Protein AF-N8Q102-F1 (afdb_monomer)

Secondary structure (DSSP, 8-state):
---HHHHHHHHHTTS-EEEEETTTTEEEEEETTTTEEEEESSHHHHHHHHHHHHHT--HHHHHHHHHHHTTS--

Foldseek 3Di:
DDDPVRVVCVVPLQDFDWDQDPVVCWIWTDHNLLRDTDIGNDPVVRVVVVVVSVVPDDPVSVVSSVVVVVVDDD

Radius of gyration: 14.07 Å; Cα contacts (8 Å, |Δi|>4): 75; chains: 1; bounding box: 36×33×30 Å

Sequence (74 aa):
MQSTAELFEDTFKHSIVILWNEEKKKWKAECIILNIRHEADTYKELVMGVMSKILVQDEYFFEASENIKSQIPK

Structure (mmCIF, N/CA/C/O backbone):
data_AF-N8Q102-F1
#
_entry.id   AF-N8Q102-F1
#
loop_
_atom_site.group_PDB
_atom_site.id
_atom_site.type_symbol
_atom_site.label_atom_id
_atom_site.label_alt_id
_atom_site.label_comp_id
_atom_site.label_asym_id
_atom_site.label_entity_id
_atom_site.label_seq_id
_atom_site.pdbx_PDB_ins_code
_atom_site.Cartn_x
_atom_site.Cartn_y
_atom_site.Cartn_z
_atom_site.occupancy
_atom_site.B_iso_or_equiv
_atom_site.auth_seq_id
_atom_site.auth_comp_id
_atom_site.auth_asym_id
_atom_site.auth_atom_id
_atom_site.pdbx_PDB_model_num
ATOM 1 N N . MET A 1 1 ? 16.825 23.283 -0.434 1.00 63.84 1 MET A N 1
ATOM 2 C CA . MET A 1 1 ? 16.433 22.691 0.860 1.00 63.84 1 MET A CA 1
ATOM 3 C C . MET A 1 1 ? 15.175 21.899 0.575 1.00 63.84 1 MET A C 1
ATOM 5 O O . MET A 1 1 ? 14.212 22.523 0.152 1.00 63.84 1 MET A O 1
ATOM 9 N N . GLN A 1 2 ? 15.224 20.569 0.654 1.00 68.06 2 GLN A N 1
ATOM 10 C CA . GLN A 1 2 ? 14.030 19.750 0.427 1.00 68.06 2 GLN A CA 1
ATOM 11 C C . GLN A 1 2 ? 13.053 19.936 1.589 1.00 68.06 2 GLN A C 1
ATOM 13 O O . GLN A 1 2 ? 13.473 20.082 2.743 1.00 68.06 2 GLN A O 1
ATOM 18 N N . SER A 1 3 ? 11.761 19.960 1.282 1.00 83.38 3 SER A N 1
ATOM 19 C CA . SER A 1 3 ? 10.716 19.979 2.302 1.00 83.38 3 SER A CA 1
ATOM 20 C C . SER A 1 3 ? 10.597 18.610 2.985 1.00 83.38 3 SER A C 1
ATOM 22 O O . SER A 1 3 ? 10.990 17.579 2.441 1.00 83.38 3 SER A O 1
ATOM 24 N N . THR A 1 4 ? 10.019 18.572 4.186 1.00 73.62 4 THR A N 1
ATOM 25 C CA . THR A 1 4 ? 9.760 17.311 4.903 1.00 73.62 4 THR A CA 1
ATOM 26 C C . THR A 1 4 ? 8.846 16.368 4.112 1.00 73.62 4 THR A C 1
ATOM 28 O O . THR A 1 4 ? 8.995 15.154 4.214 1.00 73.62 4 THR A O 1
ATOM 31 N N . ALA A 1 5 ? 7.931 16.916 3.305 1.00 71.94 5 ALA A N 1
ATOM 32 C CA . ALA A 1 5 ? 7.051 16.138 2.436 1.00 71.94 5 ALA A CA 1
ATOM 33 C C . ALA A 1 5 ? 7.826 15.477 1.286 1.00 71.94 5 ALA A C 1
ATOM 35 O O . ALA A 1 5 ? 7.658 14.286 1.050 1.00 71.94 5 ALA A O 1
ATOM 36 N N . GLU A 1 6 ? 8.736 16.213 0.642 1.00 75.50 6 GLU A N 1
ATOM 37 C CA . GLU A 1 6 ? 9.602 15.675 -0.418 1.00 75.50 6 GLU A CA 1
ATOM 38 C C . GLU A 1 6 ? 10.523 14.574 0.118 1.00 75.50 6 GLU A C 1
ATOM 40 O O . GLU A 1 6 ? 10.655 13.523 -0.500 1.00 75.50 6 GLU A O 1
ATOM 45 N N . LEU A 1 7 ? 11.103 14.773 1.308 1.00 73.88 7 LEU A N 1
ATOM 46 C CA . LEU A 1 7 ? 11.949 13.764 1.951 1.00 73.88 7 LEU A CA 1
ATOM 47 C C . LEU A 1 7 ? 11.156 12.491 2.292 1.00 73.88 7 LEU A C 1
ATOM 49 O O . LEU A 1 7 ? 11.666 11.378 2.156 1.00 73.88 7 LEU A O 1
ATOM 53 N N . PHE A 1 8 ? 9.908 12.648 2.738 1.00 72.94 8 PHE A N 1
ATOM 54 C CA . PHE A 1 8 ? 9.010 11.533 3.029 1.00 72.94 8 PHE A CA 1
ATOM 55 C C . PHE A 1 8 ? 8.652 10.761 1.754 1.00 72.94 8 PHE A C 1
ATOM 57 O O . PHE A 1 8 ? 8.784 9.537 1.724 1.00 72.94 8 PHE A O 1
ATOM 64 N N . GLU A 1 9 ? 8.259 11.460 0.688 1.00 75.06 9 GLU A N 1
ATOM 65 C CA . GLU A 1 9 ? 7.969 10.836 -0.604 1.00 75.06 9 GLU A CA 1
ATOM 66 C C . GLU A 1 9 ? 9.193 10.101 -1.157 1.00 75.06 9 GLU A C 1
ATOM 68 O O . GLU A 1 9 ? 9.084 8.931 -1.521 1.00 75.06 9 GLU A O 1
ATOM 73 N N . ASP A 1 10 ? 10.378 10.715 -1.129 1.00 77.06 10 ASP A N 1
ATOM 74 C CA . ASP A 1 10 ? 11.611 10.074 -1.592 1.00 77.06 10 ASP A CA 1
ATOM 75 C C . ASP A 1 10 ? 11.998 8.842 -0.765 1.00 77.06 10 ASP A C 1
ATOM 77 O O . ASP A 1 10 ? 12.457 7.842 -1.327 1.00 77.06 10 ASP A O 1
ATOM 81 N N . THR A 1 11 ? 11.776 8.880 0.552 1.00 77.19 11 THR A N 1
ATOM 82 C CA . THR A 1 11 ? 12.087 7.762 1.457 1.00 77.19 11 THR A CA 1
ATOM 83 C C . THR A 1 11 ? 11.138 6.584 1.241 1.00 77.19 11 THR A C 1
ATOM 85 O O . THR A 1 11 ? 11.564 5.428 1.254 1.00 77.19 11 THR A O 1
ATOM 88 N N . PHE A 1 12 ? 9.847 6.853 1.026 1.00 80.38 12 PHE A N 1
ATOM 89 C CA . PHE A 1 12 ? 8.813 5.817 1.012 1.00 80.38 12 PHE A CA 1
ATOM 90 C C . PHE A 1 12 ? 8.277 5.463 -0.378 1.00 80.38 12 PHE A C 1
ATOM 92 O O . PHE A 1 12 ? 7.485 4.529 -0.481 1.00 80.38 12 PHE A O 1
ATOM 99 N N . LYS A 1 13 ? 8.731 6.107 -1.462 1.00 79.19 13 LYS A N 1
ATOM 100 C CA . LYS A 1 13 ? 8.259 5.804 -2.830 1.00 79.19 13 LYS A CA 1
ATOM 101 C C . LYS A 1 13 ? 8.440 4.344 -3.263 1.00 79.19 13 LYS A C 1
ATOM 103 O O . LYS A 1 13 ? 7.651 3.869 -4.078 1.00 79.19 13 LYS A O 1
ATOM 108 N N . HIS A 1 14 ? 9.430 3.642 -2.700 1.00 80.56 14 HIS A N 1
ATOM 109 C CA . HIS A 1 14 ? 9.710 2.216 -2.944 1.00 80.56 14 HIS A CA 1
ATOM 110 C C . HIS A 1 14 ? 9.025 1.270 -1.943 1.00 80.56 14 HIS A C 1
ATOM 112 O O . HIS A 1 14 ? 9.171 0.054 -2.041 1.00 80.56 14 HIS A O 1
ATOM 118 N N . SER A 1 15 ? 8.306 1.813 -0.964 1.00 87.50 15 SER A N 1
ATOM 119 C CA . SER A 1 15 ? 7.676 1.057 0.113 1.00 87.50 15 SER A CA 1
ATOM 120 C C . SER A 1 15 ? 6.170 0.964 -0.111 1.00 87.50 15 SER A C 1
ATOM 122 O O . SER A 1 15 ? 5.547 1.878 -0.652 1.00 87.50 15 SER A O 1
ATOM 124 N N . ILE A 1 16 ? 5.570 -0.137 0.339 1.00 91.69 16 ILE A N 1
ATOM 125 C CA . ILE A 1 16 ? 4.118 -0.223 0.513 1.00 91.69 16 ILE A CA 1
ATOM 126 C C . ILE A 1 16 ? 3.815 0.294 1.914 1.00 91.69 16 ILE A C 1
ATOM 128 O O . ILE A 1 16 ? 4.098 -0.370 2.912 1.00 91.69 16 ILE A O 1
ATOM 132 N N . VAL A 1 17 ? 3.263 1.497 1.988 1.00 93.12 17 VAL A N 1
ATOM 133 C CA . VAL A 1 17 ? 2.906 2.149 3.244 1.00 93.12 17 VAL A CA 1
ATOM 134 C C . VAL A 1 17 ? 1.489 1.733 3.614 1.00 93.12 17 VAL A C 1
ATOM 136 O O . VAL A 1 17 ? 0.557 1.976 2.851 1.00 93.12 17 VAL A O 1
ATOM 139 N N . ILE A 1 18 ? 1.329 1.105 4.780 1.00 95.25 18 ILE A N 1
ATOM 140 C CA . ILE A 1 18 ? 0.028 0.698 5.317 1.00 95.25 18 ILE A CA 1
ATOM 141 C C . ILE A 1 18 ? -0.327 1.590 6.502 1.00 95.25 18 ILE A C 1
ATOM 143 O O . ILE A 1 18 ? 0.448 1.715 7.447 1.00 95.25 18 ILE A O 1
ATOM 147 N N . LEU A 1 19 ? -1.511 2.193 6.454 1.00 94.81 19 LEU A N 1
ATOM 148 C CA . LEU A 1 19 ? -2.008 3.140 7.446 1.00 94.81 19 LEU A CA 1
ATOM 149 C C . LEU A 1 19 ? -3.463 2.820 7.787 1.00 94.81 19 LEU A C 1
ATOM 151 O O . LEU A 1 19 ? -4.215 2.300 6.961 1.00 94.81 19 LEU A O 1
ATOM 155 N N . TRP A 1 20 ? -3.877 3.177 8.996 1.00 96.88 20 TRP A N 1
ATOM 156 C CA . TRP A 1 20 ? -5.285 3.206 9.371 1.00 96.88 20 TRP A CA 1
ATOM 157 C C . TRP A 1 20 ? -5.859 4.599 9.085 1.00 96.88 20 TRP A C 1
ATOM 159 O O . TRP A 1 20 ? -5.324 5.602 9.556 1.00 96.88 20 TRP A O 1
ATOM 169 N N . ASN A 1 21 ? -6.931 4.673 8.295 1.00 95.50 21 ASN A N 1
ATOM 170 C CA . ASN A 1 21 ? -7.663 5.910 8.044 1.00 95.50 21 ASN A CA 1
ATOM 171 C C . ASN A 1 21 ? -8.785 6.050 9.082 1.00 95.50 21 ASN A C 1
ATOM 173 O O . ASN A 1 21 ? -9.801 5.356 9.003 1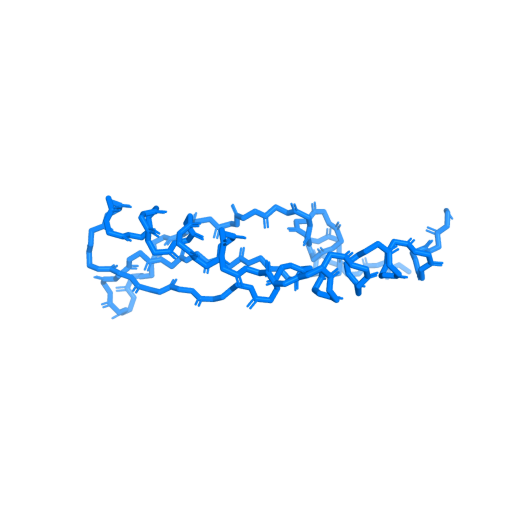.00 95.50 21 ASN A O 1
ATOM 177 N N . GLU A 1 22 ? -8.609 6.971 10.029 1.00 95.06 22 GLU A N 1
ATOM 178 C CA . GLU A 1 22 ? -9.573 7.208 11.108 1.00 95.06 22 GLU A CA 1
ATOM 179 C C . GLU A 1 22 ? -10.917 7.770 10.629 1.00 95.06 22 GLU A C 1
ATOM 181 O O . GLU A 1 22 ? -11.949 7.434 11.210 1.00 95.06 22 GLU A O 1
ATOM 186 N N . GLU A 1 23 ? -10.929 8.585 9.570 1.00 95.94 23 GLU A N 1
ATOM 187 C CA . GLU A 1 23 ? -12.149 9.202 9.031 1.00 95.94 23 GLU A CA 1
ATOM 188 C C . GLU A 1 23 ? -13.045 8.165 8.354 1.00 95.94 23 GLU A C 1
ATOM 190 O O . GLU A 1 23 ? -14.255 8.131 8.564 1.00 95.94 23 GLU A O 1
ATOM 195 N N . LYS A 1 24 ? -12.436 7.289 7.551 1.00 95.25 24 LYS A N 1
ATOM 196 C CA . LYS A 1 24 ? -13.146 6.247 6.802 1.00 95.25 24 LYS A CA 1
ATOM 197 C C . LYS A 1 24 ? -13.317 4.947 7.581 1.00 95.25 24 LYS A C 1
ATOM 199 O O . LYS A 1 24 ? -14.056 4.082 7.121 1.00 95.25 24 LYS A O 1
ATOM 204 N N . LYS A 1 25 ? -12.610 4.788 8.706 1.00 96.69 25 LYS A N 1
ATOM 205 C CA . LYS A 1 25 ? -12.501 3.533 9.468 1.00 96.69 25 LYS A CA 1
ATOM 206 C C . LYS A 1 25 ? -12.090 2.351 8.582 1.00 96.69 25 LYS A C 1
ATOM 208 O O . LYS A 1 25 ? -12.688 1.281 8.641 1.00 96.69 25 LYS A O 1
ATOM 213 N N . LYS A 1 26 ? -11.069 2.566 7.748 1.00 97.69 26 LYS A N 1
ATOM 214 C CA . LYS A 1 26 ? -10.523 1.562 6.822 1.00 97.69 26 LYS A CA 1
ATOM 215 C C . LYS A 1 26 ? -9.008 1.512 6.903 1.00 97.69 26 LYS A C 1
ATOM 217 O O . LYS A 1 26 ? -8.346 2.525 7.128 1.00 97.69 26 LYS A O 1
ATOM 222 N N . TRP A 1 27 ? -8.453 0.344 6.618 1.00 98.12 27 TRP A N 1
ATOM 223 C CA . TRP A 1 27 ? -7.045 0.219 6.281 1.00 98.12 27 TRP A CA 1
ATOM 224 C C . TRP A 1 27 ? -6.789 0.786 4.888 1.00 98.12 27 TRP A C 1
ATOM 226 O O . TRP A 1 27 ? -7.612 0.619 3.990 1.00 98.12 27 TRP A O 1
ATOM 236 N N . LYS A 1 28 ? -5.636 1.425 4.704 1.00 97.25 28 LYS A N 1
ATOM 237 C CA . LYS A 1 28 ? -5.174 2.006 3.443 1.00 97.25 28 LYS A CA 1
ATOM 238 C C . LYS A 1 28 ? -3.754 1.528 3.164 1.00 97.25 28 LYS A C 1
ATOM 240 O O . LYS A 1 28 ? -2.919 1.551 4.062 1.00 97.25 28 LYS A O 1
ATOM 245 N N . ALA A 1 29 ? -3.482 1.123 1.930 1.00 95.44 29 ALA A N 1
ATOM 246 C CA . ALA A 1 29 ? -2.155 0.780 1.442 1.00 95.44 29 ALA A CA 1
ATOM 247 C C . ALA A 1 29 ? -1.820 1.624 0.212 1.00 95.44 29 ALA A C 1
ATOM 249 O O . ALA A 1 29 ? -2.627 1.703 -0.720 1.00 95.44 29 ALA A O 1
ATOM 250 N N . GLU A 1 30 ? -0.631 2.224 0.200 1.00 92.75 30 GLU A N 1
ATOM 251 C CA . GLU A 1 30 ? -0.138 3.032 -0.915 1.00 92.75 30 GLU A CA 1
ATOM 252 C C . GLU A 1 30 ? 1.309 2.689 -1.271 1.00 92.75 30 GLU A C 1
ATOM 254 O O . GLU A 1 30 ? 2.142 2.496 -0.391 1.00 92.75 30 GLU A O 1
ATOM 259 N N . CYS A 1 31 ? 1.613 2.638 -2.566 1.00 88.19 31 CYS A N 1
ATOM 260 C CA . CYS A 1 31 ? 2.977 2.587 -3.084 1.00 88.19 31 CYS A CA 1
ATOM 261 C C . CYS A 1 31 ? 3.049 3.419 -4.364 1.00 88.19 31 CYS A C 1
ATOM 263 O O . CYS A 1 31 ? 2.298 3.165 -5.307 1.00 88.19 31 CYS A O 1
ATOM 265 N N . ILE A 1 32 ? 3.939 4.412 -4.387 1.00 83.38 32 ILE A N 1
ATOM 266 C CA . ILE A 1 32 ? 4.034 5.388 -5.480 1.00 83.38 32 ILE A CA 1
ATOM 267 C C . ILE A 1 32 ? 4.574 4.718 -6.741 1.00 83.38 32 ILE A C 1
ATOM 269 O O . ILE A 1 32 ? 3.929 4.772 -7.784 1.00 83.38 32 ILE A O 1
ATOM 273 N N . ILE A 1 33 ? 5.720 4.039 -6.637 1.00 80.56 33 ILE A N 1
ATOM 274 C CA . ILE A 1 33 ? 6.370 3.408 -7.793 1.00 80.56 33 ILE A CA 1
ATOM 275 C C . ILE A 1 33 ? 5.521 2.273 -8.356 1.00 80.56 33 ILE A C 1
ATOM 277 O O . ILE A 1 33 ? 5.439 2.113 -9.569 1.00 80.56 33 ILE A O 1
ATOM 281 N N . LEU A 1 34 ? 4.847 1.519 -7.482 1.00 80.31 34 LEU A N 1
ATOM 282 C CA . LEU A 1 34 ? 3.959 0.447 -7.917 1.00 80.31 34 LEU A CA 1
ATOM 283 C C . LEU A 1 34 ? 2.554 0.943 -8.317 1.00 80.31 34 LEU A C 1
ATOM 285 O O . LEU A 1 34 ? 1.710 0.132 -8.693 1.00 80.31 34 LEU A O 1
ATOM 289 N N . ASN A 1 35 ? 2.288 2.254 -8.253 1.00 83.75 35 ASN A N 1
ATOM 290 C CA . ASN A 1 35 ? 0.968 2.852 -8.476 1.00 83.75 35 ASN A CA 1
ATOM 291 C C . ASN A 1 35 ? -0.161 2.087 -7.747 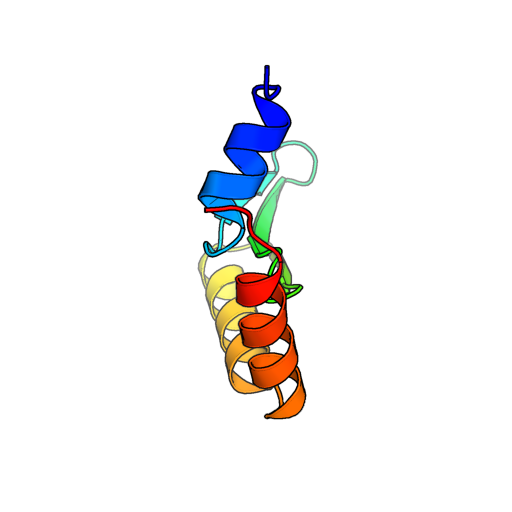1.00 83.75 35 ASN A C 1
ATOM 293 O O . ASN A 1 35 ? -1.278 1.914 -8.243 1.00 83.75 35 ASN A O 1
ATOM 297 N N . ILE A 1 36 ? 0.144 1.578 -6.552 1.00 87.75 36 ILE A N 1
ATOM 298 C CA . ILE A 1 36 ? -0.804 0.829 -5.735 1.00 87.75 36 ILE A CA 1
ATOM 299 C C . ILE A 1 36 ? -1.509 1.826 -4.832 1.00 87.7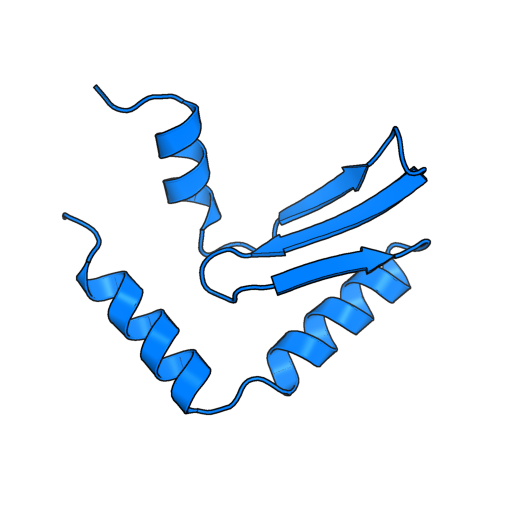5 36 ILE A C 1
ATOM 301 O O . ILE A 1 36 ? -0.876 2.530 -4.049 1.00 87.75 36 ILE A O 1
ATOM 305 N N . ARG A 1 37 ? -2.839 1.832 -4.906 1.00 92.44 37 ARG A N 1
ATOM 306 C CA . ARG A 1 37 ? -3.726 2.374 -3.875 1.00 92.44 37 ARG A CA 1
ATOM 307 C C . ARG A 1 37 ? -4.809 1.346 -3.592 1.00 92.44 37 ARG A C 1
ATOM 309 O O . ARG A 1 37 ? -5.455 0.846 -4.520 1.00 92.44 37 ARG A O 1
ATOM 316 N N . HIS A 1 38 ? -4.981 0.992 -2.326 1.00 95.12 38 HIS A N 1
ATOM 317 C CA . HIS A 1 38 ? -5.977 0.015 -1.909 1.00 95.12 38 HIS A CA 1
ATOM 318 C C . HIS A 1 38 ? -6.527 0.359 -0.525 1.00 95.12 38 HIS A C 1
ATOM 320 O O . HIS A 1 38 ? -5.775 0.787 0.345 1.00 95.12 38 HIS A O 1
ATOM 326 N N . GLU A 1 39 ? -7.831 0.178 -0.327 1.00 97.25 39 GLU A N 1
ATOM 327 C CA . GLU A 1 39 ? -8.501 0.353 0.962 1.00 97.25 39 GLU A CA 1
ATOM 328 C C . GLU A 1 39 ? -9.304 -0.912 1.276 1.00 97.25 39 GLU A C 1
ATOM 330 O O . GLU A 1 39 ? -9.893 -1.502 0.368 1.00 97.25 39 GLU A O 1
ATOM 335 N N . ALA A 1 40 ? -9.336 -1.321 2.543 1.00 97.94 40 ALA A N 1
ATOM 336 C CA . ALA A 1 40 ? -10.075 -2.500 2.986 1.00 97.94 40 ALA A CA 1
ATOM 337 C C . ALA A 1 40 ? -10.557 -2.356 4.434 1.00 97.94 40 ALA A C 1
ATOM 339 O O . ALA A 1 40 ? -9.988 -1.589 5.215 1.00 97.94 40 ALA A O 1
ATOM 340 N N . ASP A 1 41 ? -11.599 -3.103 4.797 1.00 97.56 41 ASP A N 1
ATOM 341 C CA . ASP A 1 41 ? -12.182 -3.047 6.142 1.00 97.56 41 ASP A CA 1
ATOM 342 C C . ASP A 1 41 ? -11.307 -3.798 7.155 1.00 97.56 41 ASP A C 1
ATOM 344 O O . ASP A 1 41 ? -11.141 -3.360 8.295 1.00 97.56 41 ASP A O 1
ATOM 348 N N . THR A 1 42 ? -10.655 -4.884 6.728 1.00 97.69 42 THR A N 1
ATOM 349 C CA . THR A 1 42 ? -9.705 -5.633 7.560 1.00 97.69 42 THR A CA 1
ATOM 350 C C . THR A 1 42 ? -8.274 -5.563 7.033 1.00 97.69 42 THR A C 1
ATOM 352 O O . THR A 1 42 ? -8.019 -5.444 5.834 1.00 97.69 42 THR A O 1
ATOM 355 N N . TYR A 1 43 ? -7.305 -5.711 7.941 1.00 96.19 43 TYR A N 1
ATOM 356 C CA . TYR A 1 43 ? -5.886 -5.752 7.574 1.00 96.19 43 TYR A CA 1
ATOM 357 C C . TYR A 1 43 ? -5.573 -6.931 6.639 1.00 96.19 43 TYR A C 1
ATOM 359 O O . TYR A 1 43 ? -4.793 -6.806 5.699 1.00 96.19 43 TYR A O 1
ATOM 367 N N . LYS A 1 44 ? -6.223 -8.081 6.862 1.00 97.19 44 LYS A N 1
ATOM 368 C CA . LYS A 1 44 ? -6.071 -9.275 6.022 1.00 97.19 44 LYS A CA 1
ATOM 369 C C . LYS A 1 44 ? -6.498 -9.001 4.579 1.00 97.19 44 LYS A C 1
ATOM 371 O O . LYS A 1 44 ? -5.749 -9.321 3.659 1.00 97.19 44 LYS A O 1
ATOM 376 N N . GLU A 1 45 ? -7.679 -8.417 4.385 1.00 97.88 45 GLU A N 1
ATOM 377 C CA . GLU A 1 45 ? -8.186 -8.066 3.053 1.00 97.88 45 GLU A CA 1
ATOM 378 C C . GLU A 1 45 ? -7.275 -7.054 2.362 1.00 97.88 45 GLU A C 1
ATOM 380 O O . GLU A 1 45 ? -6.982 -7.218 1.179 1.00 97.88 45 GLU A O 1
ATOM 385 N N . LEU A 1 46 ? -6.754 -6.077 3.114 1.00 97.50 46 LEU A N 1
ATOM 386 C CA . LEU A 1 46 ? -5.801 -5.106 2.587 1.00 97.50 46 LEU A CA 1
ATOM 387 C C . LEU A 1 46 ? -4.566 -5.800 2.005 1.00 97.50 46 LEU A C 1
ATOM 389 O O . LEU A 1 46 ? -4.199 -5.552 0.858 1.00 97.50 46 LEU A O 1
ATOM 393 N N . VAL A 1 47 ? -3.936 -6.682 2.786 1.00 96.00 47 VAL A N 1
ATOM 394 C CA . VAL A 1 47 ? -2.727 -7.401 2.363 1.00 96.00 47 VAL A CA 1
ATOM 395 C C . VAL A 1 47 ? -3.022 -8.287 1.156 1.00 96.00 47 VAL A C 1
ATOM 397 O O . VAL A 1 47 ? -2.257 -8.277 0.194 1.00 96.00 47 VAL A O 1
ATOM 400 N N . MET A 1 48 ? -4.144 -9.010 1.158 1.00 95.69 48 MET A N 1
ATOM 401 C CA . MET A 1 48 ? -4.537 -9.843 0.018 1.00 95.69 48 MET A CA 1
ATOM 402 C C . MET A 1 48 ? -4.735 -9.017 -1.259 1.00 95.69 48 MET A C 1
ATOM 404 O O . MET A 1 48 ? -4.248 -9.408 -2.321 1.00 95.69 48 MET A O 1
ATOM 408 N N . GLY A 1 49 ? -5.405 -7.867 -1.168 1.00 94.38 49 GLY A N 1
ATOM 409 C CA . GLY A 1 49 ? -5.627 -6.991 -2.316 1.00 94.38 49 GLY A CA 1
ATOM 410 C C . GLY A 1 49 ? -4.347 -6.336 -2.833 1.00 94.38 49 GLY A C 1
ATOM 411 O O . GLY A 1 49 ? -4.159 -6.238 -4.045 1.00 94.38 49 GLY A O 1
ATOM 412 N N . VAL A 1 50 ? -3.430 -5.956 -1.938 1.00 93.62 50 VAL A N 1
ATOM 413 C CA . VAL A 1 50 ? -2.090 -5.474 -2.308 1.00 93.62 50 VAL A CA 1
ATOM 414 C C . VAL A 1 50 ? -1.309 -6.558 -3.048 1.00 93.62 50 VAL A C 1
ATOM 416 O O . VAL A 1 50 ? -0.810 -6.299 -4.139 1.00 93.62 50 VAL A O 1
ATOM 419 N N . MET A 1 51 ? -1.241 -7.776 -2.505 1.00 91.31 51 MET A N 1
ATOM 420 C CA . MET A 1 51 ? -0.509 -8.880 -3.136 1.00 91.31 51 MET A CA 1
ATOM 421 C C . MET A 1 51 ? -1.093 -9.248 -4.500 1.00 91.31 51 MET A C 1
ATOM 423 O O . MET A 1 51 ? -0.345 -9.440 -5.451 1.00 91.31 51 MET A O 1
ATOM 427 N N . SER A 1 52 ? -2.421 -9.279 -4.623 1.00 90.88 52 SER A N 1
ATOM 428 C CA . SER A 1 52 ? -3.087 -9.505 -5.909 1.00 90.88 52 SER A CA 1
ATOM 429 C C . SER A 1 52 ? -2.692 -8.444 -6.939 1.00 90.88 52 SER A C 1
ATOM 431 O O . SER A 1 52 ? -2.299 -8.781 -8.051 1.00 90.88 52 SER A O 1
ATOM 433 N N . LYS A 1 53 ? -2.690 -7.160 -6.555 1.00 88.12 53 LYS A N 1
ATOM 434 C CA . LYS A 1 53 ? -2.247 -6.075 -7.442 1.00 88.12 53 LYS A CA 1
ATOM 435 C C . LYS A 1 53 ? -0.795 -6.236 -7.878 1.00 88.12 53 LYS A C 1
ATOM 437 O O . LYS A 1 53 ? -0.524 -5.990 -9.040 1.00 88.12 53 LYS A O 1
ATOM 442 N N . ILE A 1 54 ? 0.103 -6.662 -6.985 1.00 86.00 54 ILE A N 1
ATOM 443 C CA . ILE A 1 54 ? 1.518 -6.916 -7.312 1.00 86.00 54 ILE A CA 1
ATOM 444 C C . ILE A 1 54 ? 1.655 -8.071 -8.307 1.00 86.00 54 ILE A C 1
ATOM 446 O O . ILE A 1 54 ? 2.418 -7.969 -9.259 1.00 86.00 54 ILE A O 1
ATOM 450 N N . LEU A 1 55 ? 0.914 -9.160 -8.100 1.00 84.12 55 LEU A N 1
ATOM 451 C CA . LEU A 1 55 ? 1.011 -10.371 -8.921 1.00 84.12 55 LEU A CA 1
ATOM 452 C C . LEU A 1 55 ? 0.379 -10.228 -10.313 1.00 84.12 55 LEU A C 1
ATOM 454 O O . LEU A 1 55 ? 0.676 -11.031 -11.190 1.00 84.12 55 LEU A O 1
ATOM 458 N N . VAL A 1 56 ? -0.499 -9.240 -10.507 1.00 80.69 56 VAL A N 1
ATOM 459 C CA . VAL A 1 56 ? -1.167 -8.958 -11.791 1.00 80.69 56 VAL A CA 1
ATOM 460 C C . VAL A 1 56 ? -0.438 -7.860 -12.586 1.00 80.69 56 VAL A C 1
ATOM 462 O O . VAL A 1 56 ? -0.828 -7.573 -13.714 1.00 80.69 56 VAL A O 1
ATOM 465 N N . GLN A 1 57 ? 0.624 -7.256 -12.034 1.00 72.25 57 GLN A N 1
ATOM 466 C CA . GLN A 1 57 ? 1.459 -6.310 -12.780 1.00 72.25 57 GLN A CA 1
ATOM 467 C C . GLN A 1 57 ? 2.090 -7.014 -13.989 1.00 72.25 57 GLN A C 1
ATOM 469 O O . GLN A 1 57 ? 2.667 -8.095 -13.852 1.00 72.25 57 GLN A O 1
ATOM 474 N N . ASP A 1 58 ? 1.981 -6.403 -15.167 1.00 69.44 58 ASP A N 1
ATOM 475 C CA . ASP A 1 58 ? 2.633 -6.894 -16.378 1.00 69.44 58 ASP A CA 1
ATOM 476 C C . ASP A 1 58 ? 4.114 -6.482 -16.433 1.00 69.44 58 ASP A C 1
ATOM 478 O O . ASP A 1 58 ? 4.616 -5.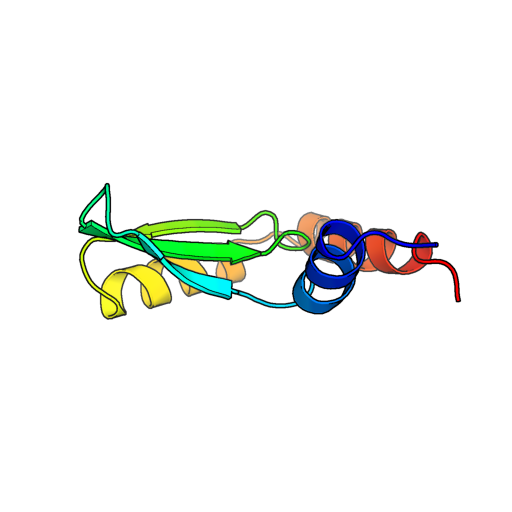708 -15.620 1.00 69.44 58 ASP A O 1
ATOM 482 N N . GLU A 1 59 ? 4.854 -7.039 -17.387 1.00 69.94 59 GLU A N 1
ATOM 483 C CA . GLU A 1 59 ? 6.292 -6.787 -17.540 1.00 69.94 59 GLU A CA 1
ATOM 484 C C .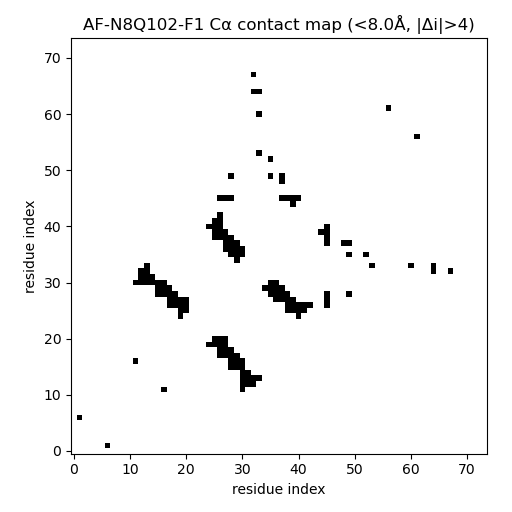 GLU A 1 59 ? 6.590 -5.300 -17.828 1.00 69.94 59 GLU A C 1
ATOM 486 O O . GLU A 1 59 ? 7.555 -4.739 -17.308 1.00 69.94 59 GLU A O 1
ATOM 491 N N . TYR A 1 60 ? 5.683 -4.624 -18.546 1.00 61.75 60 TYR A N 1
ATOM 492 C CA . TYR A 1 60 ? 5.740 -3.187 -18.832 1.00 61.75 60 TYR A CA 1
ATOM 493 C C . TYR A 1 60 ? 5.673 -2.337 -17.557 1.00 61.75 60 TYR A C 1
ATOM 495 O O . TYR A 1 60 ? 6.347 -1.310 -17.434 1.00 61.75 60 TYR A O 1
ATOM 503 N N . PHE A 1 61 ? 4.904 -2.788 -16.569 1.00 66.50 61 PHE A N 1
ATOM 504 C CA . PHE A 1 61 ? 4.828 -2.155 -15.265 1.00 66.50 61 PHE A CA 1
ATOM 505 C C . PHE A 1 61 ? 6.175 -2.172 -14.524 1.00 66.50 61 PHE A C 1
ATOM 507 O O . PHE A 1 61 ? 6.603 -1.158 -13.960 1.00 66.50 61 PHE A O 1
ATOM 514 N N . PHE A 1 62 ? 6.876 -3.307 -14.550 1.00 69.69 62 PHE A N 1
ATOM 515 C CA . PHE A 1 62 ? 8.192 -3.425 -13.923 1.00 69.69 62 PHE A CA 1
ATOM 516 C C . PHE A 1 62 ? 9.251 -2.603 -14.669 1.00 69.69 62 PHE A C 1
ATOM 518 O O . PHE A 1 62 ? 10.042 -1.913 -14.022 1.00 69.69 62 PHE A O 1
ATOM 525 N N . GLU A 1 63 ? 9.215 -2.565 -16.002 1.00 68.44 63 GLU A N 1
ATOM 526 C CA . GLU A 1 63 ? 10.089 -1.690 -16.796 1.00 68.44 63 GLU A CA 1
ATOM 527 C C . GLU A 1 63 ? 9.869 -0.202 -16.481 1.00 68.44 63 GLU A C 1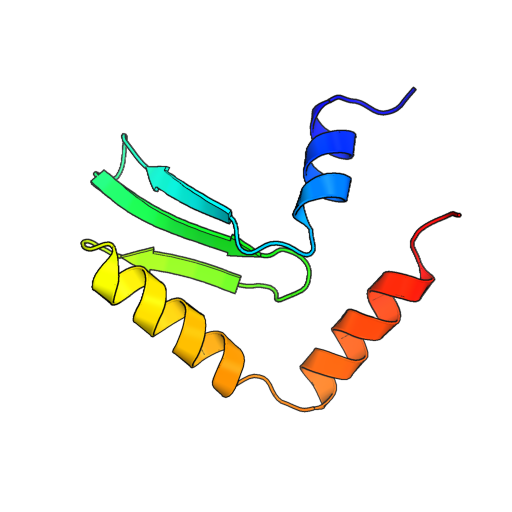
ATOM 529 O O . GLU A 1 63 ? 10.830 0.547 -16.293 1.00 68.44 63 GLU A O 1
ATOM 534 N N . ALA A 1 64 ? 8.614 0.242 -16.353 1.00 66.12 64 ALA A N 1
ATOM 535 C CA . ALA A 1 64 ? 8.298 1.612 -15.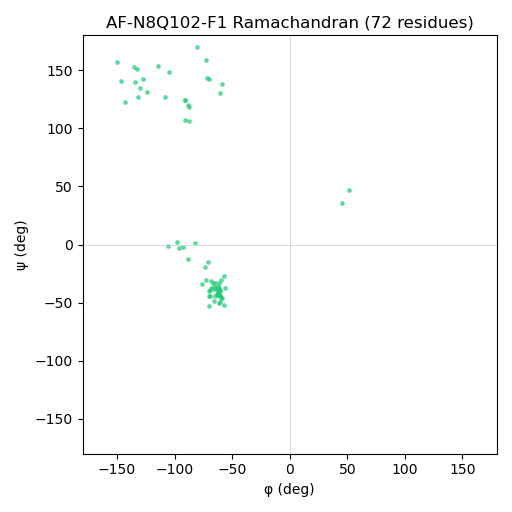952 1.00 66.12 64 ALA A CA 1
ATOM 536 C C . ALA A 1 64 ? 8.848 1.942 -14.552 1.00 66.12 64 ALA A C 1
ATOM 538 O O . ALA A 1 64 ? 9.392 3.028 -14.343 1.00 66.12 64 ALA A O 1
ATOM 539 N N . SER A 1 65 ? 8.775 0.994 -13.612 1.00 66.12 65 SER A N 1
ATOM 540 C CA . SER A 1 65 ? 9.313 1.165 -12.257 1.00 66.12 65 SER A CA 1
ATOM 541 C C . SER A 1 65 ? 10.846 1.286 -12.219 1.00 66.12 65 SER A C 1
ATOM 543 O O . SER A 1 65 ? 11.382 2.126 -11.492 1.00 66.12 65 SER A O 1
ATOM 545 N N . GLU A 1 66 ? 11.562 0.528 -13.055 1.00 70.44 66 GLU A N 1
ATOM 546 C CA . GLU A 1 66 ? 13.024 0.614 -13.183 1.00 70.44 66 GLU A CA 1
ATOM 547 C C . GLU A 1 66 ? 13.463 1.892 -13.921 1.00 70.44 66 GLU A C 1
ATOM 549 O O . GLU A 1 66 ? 14.487 2.489 -13.583 1.00 70.44 66 GLU A O 1
ATOM 554 N N . ASN A 1 67 ? 12.652 2.404 -14.852 1.00 65.62 67 ASN A N 1
ATOM 555 C CA . ASN A 1 67 ? 12.914 3.688 -15.507 1.00 65.62 67 ASN A CA 1
ATOM 556 C C . ASN A 1 67 ? 12.775 4.882 -14.545 1.00 65.62 67 ASN A C 1
ATOM 558 O O . ASN A 1 67 ? 13.530 5.848 -14.666 1.00 65.62 67 ASN A O 1
ATOM 562 N N . ILE A 1 68 ? 11.894 4.813 -13.540 1.00 64.38 68 ILE A N 1
ATOM 563 C CA . ILE A 1 68 ? 11.758 5.860 -12.507 1.00 64.38 68 ILE A CA 1
ATOM 564 C C . ILE A 1 68 ? 13.032 5.964 -11.651 1.00 64.38 68 ILE A C 1
ATOM 566 O O . ILE A 1 68 ? 13.433 7.065 -11.275 1.00 64.38 68 ILE A O 1
ATOM 570 N N . LYS A 1 69 ? 13.732 4.847 -11.415 1.00 57.19 69 LYS A N 1
ATOM 571 C CA . LYS A 1 69 ? 15.046 4.806 -10.743 1.00 57.19 69 LYS A CA 1
ATOM 572 C C . LYS A 1 69 ? 16.091 5.684 -11.444 1.00 57.19 69 LYS A C 1
ATOM 574 O O . LYS A 1 69 ? 16.890 6.331 -10.773 1.00 57.19 69 LYS A O 1
ATOM 579 N N . SER A 1 70 ? 16.071 5.733 -12.781 1.00 53.78 70 SER A N 1
ATOM 580 C CA . SER A 1 70 ? 17.028 6.515 -13.585 1.00 53.78 70 SER A CA 1
ATOM 581 C C . SER A 1 70 ? 16.840 8.035 -13.498 1.00 53.78 70 SER A C 1
ATOM 583 O O . SER A 1 70 ? 17.741 8.782 -13.874 1.00 53.78 70 SER A O 1
ATOM 585 N N . GLN A 1 71 ? 15.697 8.498 -12.984 1.00 52.75 71 GLN A N 1
ATOM 586 C CA . GLN A 1 71 ? 15.365 9.921 -12.859 1.00 52.75 71 GLN A CA 1
ATOM 587 C C . GLN A 1 71 ? 15.629 10.480 -11.453 1.00 52.75 71 GLN A C 1
ATOM 589 O O . GLN A 1 71 ? 15.363 11.653 -11.198 1.00 52.75 71 GLN A O 1
ATOM 594 N N . ILE A 1 72 ? 16.158 9.663 -10.538 1.00 47.22 72 ILE A N 1
ATOM 595 C CA . ILE A 1 72 ? 16.509 10.091 -9.183 1.00 47.22 72 ILE A CA 1
ATOM 596 C C . ILE A 1 72 ? 17.942 10.651 -9.220 1.00 47.22 72 ILE A C 1
ATOM 598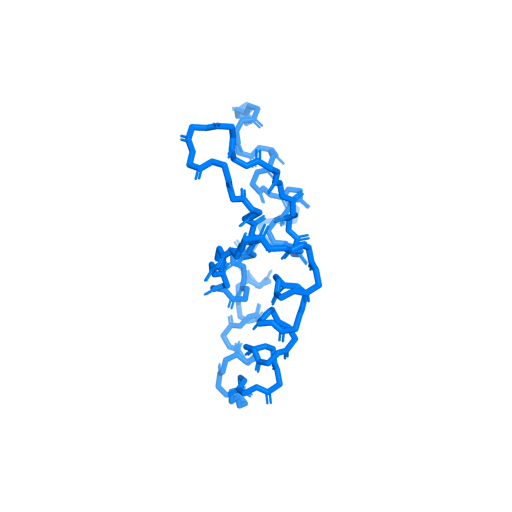 O O . ILE A 1 72 ? 18.864 9.904 -9.562 1.00 47.22 72 ILE A O 1
ATOM 602 N N . PRO A 1 73 ? 18.165 11.942 -8.898 1.00 48.97 73 PRO A N 1
ATOM 603 C CA . PRO A 1 73 ? 19.511 12.498 -8.800 1.00 48.97 73 PRO A CA 1
ATOM 604 C C . PRO A 1 73 ? 20.321 11.733 -7.745 1.00 48.97 73 PRO A C 1
ATOM 606 O O . PRO A 1 73 ? 19.787 11.402 -6.687 1.00 48.97 73 PRO A O 1
ATOM 609 N N . LYS A 1 74 ? 21.590 11.440 -8.054 1.00 46.72 74 LYS A N 1
ATOM 610 C CA . LYS A 1 74 ? 22.546 10.858 -7.098 1.00 46.72 74 LYS A CA 1
ATOM 611 C C . LYS 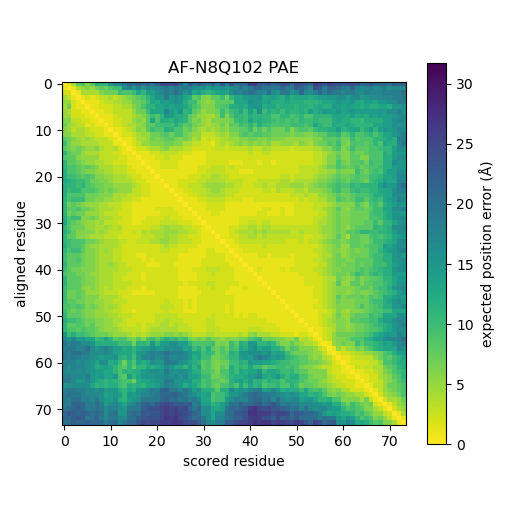A 1 74 ? 22.846 11.802 -5.941 1.00 46.72 74 LYS A C 1
ATOM 613 O O . LYS A 1 74 ? 22.945 13.021 -6.204 1.00 46.72 74 LYS A O 1
#

Solvent-accessible surface area (backbone atoms only — not comparable to full-atom values): 4422 Å² total; per-residue (Å²): 134,82,50,74,66,55,52,48,49,70,70,42,32,91,37,78,48,74,47,78,39,79,90,78,65,26,31,37,40,39,20,65,61,75,70,42,75,49,74,22,81,42,69,67,56,37,52,51,53,52,51,51,55,62,74,68,55,52,73,67,56,55,51,53,42,58,53,55,60,75,71,56,82,132

Organism: NCBI:txid1217671

Nearest PDB structures (foldseek):
  4twa-assembly1_B  TM=4.186E-01  e=3.316E+00  Plasmodium falciparum 3D7
  7evv-assembly1_A  TM=5.188E-01  e=4.914E+00  Toxoplasma gondii
  7f9u-assembly1_D  TM=4.663E-01  e=5.247E+00  Toxoplasma gondii
  5yrx-assembly1_A-2  TM=3.438E-01  e=7.282E+00  Mycobacterium tuberculosis H37Rv

pLDDT: mean 81.9, std 14.4, range [46.72, 98.12]

Mean predicted aligned error: 7.75 Å